Protein AF-A0A662QE12-F1 (afdb_monomer_lite)

Foldseek 3Di:
DDDDDDDDDDDPDDDLLFPDDPPDDDDSDQDWDQDPVRDIDGDRDPVSVVVVVVVVCVVCVVVCVVVVVDD

Sequence (71 aa):
MILRIKLVLKLKGLGLWGAGRESFEADTITYKIRLKDGREIPAIPGSYVKGLLRGWSYKLAPLLSRAEIIS

Radius of gyration: 16.72 Å; chains: 1; bounding box: 34×24×43 Å

Secondary structure (DSSP, 8-state):
-----------SS--------TT--S-----EEE-TTS-EEE---HHHHHHHHHHHHHHHHHHHHHTTS--

pLDDT: mean 79.28, std 17.88, range [39.38, 96.62]

Structure (mmCIF, N/CA/C/O backbone):
data_AF-A0A662QE12-F1
#
_entry.id   AF-A0A662QE12-F1
#
loop_
_atom_site.group_PDB
_atom_site.id
_atom_site.type_symbol
_atom_site.label_atom_id
_atom_site.label_alt_id
_atom_site.label_comp_id
_atom_site.label_asym_id
_atom_site.label_entity_id
_atom_site.label_seq_id
_atom_site.pdbx_PDB_ins_code
_atom_site.Cartn_x
_atom_site.Cartn_y
_atom_site.Cartn_z
_atom_site.occupancy
_atom_site.B_iso_or_equiv
_atom_site.auth_seq_id
_atom_site.auth_comp_id
_atom_site.auth_asym_id
_atom_site.auth_atom_id
_atom_site.pdbx_PDB_model_num
ATOM 1 N N . MET A 1 1 ? -19.029 5.494 -19.332 1.00 60.94 1 MET A N 1
ATOM 2 C CA . MET A 1 1 ? -19.333 4.317 -18.487 1.00 60.94 1 MET A CA 1
ATOM 3 C C . MET A 1 1 ? -18.188 4.135 -17.498 1.00 60.94 1 MET A C 1
ATOM 5 O O . MET A 1 1 ? -17.052 4.061 -17.942 1.00 60.94 1 MET A O 1
ATOM 9 N N . ILE A 1 2 ? -18.439 4.152 -16.185 1.00 70.31 2 ILE A N 1
ATOM 10 C CA . ILE A 1 2 ? -17.379 3.974 -15.174 1.00 70.31 2 ILE A CA 1
ATOM 11 C C . ILE A 1 2 ? -17.352 2.499 -14.775 1.00 70.31 2 ILE A C 1
ATOM 13 O O . ILE A 1 2 ? -18.289 2.019 -14.138 1.00 70.31 2 ILE A O 1
ATOM 17 N N . LEU A 1 3 ? -16.286 1.785 -15.137 1.00 87.56 3 LEU A N 1
ATOM 18 C CA . LEU A 1 3 ? -16.072 0.413 -14.687 1.00 87.56 3 LEU A CA 1
ATOM 19 C C . LEU A 1 3 ? -15.645 0.432 -13.211 1.00 87.56 3 LEU A C 1
ATOM 21 O O . LEU A 1 3 ? -14.611 1.004 -12.866 1.00 87.56 3 LEU A O 1
ATOM 25 N N . ARG A 1 4 ? -16.440 -0.177 -12.325 1.00 89.88 4 ARG A N 1
ATOM 26 C CA . ARG A 1 4 ? -16.081 -0.361 -10.910 1.00 89.88 4 ARG A CA 1
ATOM 27 C C . ARG A 1 4 ? -15.691 -1.810 -10.664 1.00 89.88 4 ARG A C 1
ATOM 29 O O . ARG A 1 4 ? -16.548 -2.686 -10.653 1.00 89.88 4 ARG A O 1
ATOM 36 N N . ILE A 1 5 ? -14.409 -2.037 -10.406 1.00 90.06 5 ILE A N 1
ATOM 37 C CA . ILE A 1 5 ? -13.876 -3.346 -10.022 1.00 90.06 5 ILE A CA 1
ATOM 38 C C . ILE A 1 5 ? -13.765 -3.392 -8.495 1.00 90.06 5 ILE A C 1
ATOM 40 O O . ILE A 1 5 ? -13.248 -2.459 -7.878 1.00 90.06 5 ILE A O 1
ATOM 44 N N . LYS A 1 6 ? -14.262 -4.470 -7.881 1.00 90.88 6 LYS A N 1
ATOM 45 C CA . LYS A 1 6 ? -14.095 -4.755 -6.449 1.00 90.88 6 LYS A CA 1
ATOM 46 C C . LYS A 1 6 ? -13.231 -6.000 -6.293 1.00 90.88 6 LYS A C 1
ATOM 48 O O . LYS A 1 6 ? -13.490 -7.007 -6.941 1.00 90.88 6 LYS A O 1
ATOM 53 N N . LEU A 1 7 ? -12.228 -5.923 -5.427 1.00 87.94 7 LEU A N 1
ATOM 54 C CA . LEU A 1 7 ? -11.287 -7.006 -5.147 1.00 87.94 7 LEU A CA 1
ATOM 55 C C . LEU A 1 7 ? -11.372 -7.367 -3.667 1.00 87.94 7 LEU A C 1
ATOM 57 O O . LEU A 1 7 ? -11.389 -6.481 -2.812 1.00 87.94 7 LEU A O 1
ATOM 61 N N . VAL A 1 8 ? -11.403 -8.665 -3.376 1.00 90.62 8 VAL A N 1
ATOM 62 C CA . VAL A 1 8 ? -11.289 -9.194 -2.015 1.00 90.62 8 VAL A CA 1
ATOM 63 C C . VAL A 1 8 ? -9.947 -9.898 -1.920 1.00 90.62 8 VAL A C 1
ATOM 65 O O . VAL A 1 8 ? -9.690 -10.856 -2.644 1.00 90.62 8 VAL A O 1
ATOM 68 N N . LEU A 1 9 ? -9.077 -9.396 -1.049 1.00 86.69 9 LEU A N 1
ATOM 69 C CA . LEU A 1 9 ? -7.731 -9.921 -0.856 1.00 86.69 9 LEU A CA 1
ATOM 70 C C . LEU A 1 9 ? -7.599 -10.443 0.570 1.00 86.69 9 LEU A C 1
ATOM 72 O O . LEU A 1 9 ? -8.008 -9.780 1.523 1.00 86.69 9 LEU A O 1
ATOM 76 N N . LYS A 1 10 ? -7.000 -11.626 0.718 1.00 87.44 10 LYS A N 1
ATOM 77 C CA . LYS A 1 10 ? -6.640 -12.174 2.026 1.00 87.44 10 LYS A CA 1
ATOM 78 C C . LYS A 1 10 ? -5.217 -11.749 2.371 1.00 87.44 10 LYS A C 1
ATOM 80 O O . LYS A 1 10 ? -4.287 -12.015 1.611 1.00 87.44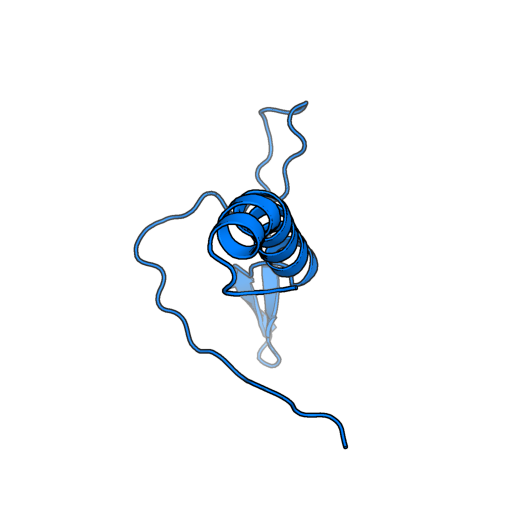 10 LYS A O 1
ATOM 85 N N . LEU A 1 11 ? -5.046 -11.126 3.533 1.00 81.06 11 LEU A N 1
ATOM 86 C CA . LEU A 1 11 ? -3.723 -10.833 4.075 1.00 81.06 11 LEU A CA 1
ATOM 87 C C . LEU A 1 11 ? -3.015 -12.151 4.417 1.00 81.06 11 LEU A C 1
ATOM 89 O O . LEU A 1 11 ? -3.556 -12.976 5.151 1.00 81.06 11 LEU A O 1
ATOM 93 N N . LYS A 1 12 ? -1.814 -12.355 3.865 1.00 81.31 12 LYS A N 1
ATOM 94 C CA . LYS A 1 12 ? -0.980 -13.537 4.148 1.00 81.31 12 LYS A CA 1
ATOM 95 C C . LYS A 1 12 ? -0.140 -13.399 5.424 1.00 81.31 12 LYS A C 1
ATOM 97 O O . LYS A 1 12 ? 0.378 -14.395 5.906 1.00 81.31 12 LYS A O 1
ATOM 102 N N . GLY A 1 13 ? -0.018 -12.191 5.969 1.00 74.06 13 GLY A N 1
ATOM 103 C CA . GLY A 1 13 ? 0.720 -11.906 7.195 1.00 74.06 13 GLY A CA 1
ATOM 104 C C . GLY A 1 13 ? 0.351 -10.540 7.765 1.00 74.06 13 GLY A C 1
ATOM 105 O O . GLY A 1 13 ? -0.409 -9.782 7.151 1.00 74.06 13 GLY A O 1
ATOM 106 N N . LEU A 1 14 ? 0.900 -10.233 8.939 1.00 66.12 14 LEU A N 1
ATOM 107 C CA . LEU A 1 14 ? 0.784 -8.924 9.577 1.00 66.12 14 LEU A CA 1
ATOM 108 C C . LEU A 1 14 ? 1.677 -7.934 8.817 1.00 66.12 14 LEU A C 1
ATOM 110 O O . LEU A 1 14 ? 2.844 -7.753 9.136 1.00 66.12 14 LEU A O 1
ATOM 114 N N . GLY A 1 15 ? 1.161 -7.370 7.726 1.00 60.41 15 GLY A N 1
ATOM 115 C CA . GLY A 1 15 ? 1.894 -6.350 6.981 1.00 60.41 15 GLY A CA 1
ATOM 116 C C . GLY A 1 15 ? 2.027 -5.058 7.792 1.00 60.41 15 GLY A C 1
ATOM 117 O O . GLY A 1 15 ? 1.104 -4.652 8.500 1.00 60.41 15 GLY A O 1
ATOM 118 N N . LEU A 1 16 ? 3.180 -4.404 7.676 1.00 56.62 16 LEU A N 1
ATOM 119 C CA . LEU A 1 16 ? 3.419 -3.061 8.199 1.00 56.62 16 LEU A CA 1
ATOM 120 C C . LEU A 1 16 ? 2.784 -2.052 7.231 1.00 56.62 16 LEU A C 1
ATOM 122 O O . LEU A 1 16 ? 3.433 -1.526 6.333 1.00 56.62 16 LEU A O 1
ATOM 126 N N . TRP A 1 17 ? 1.475 -1.837 7.361 1.00 62.59 17 TRP A N 1
ATOM 127 C CA . TRP A 1 17 ? 0.708 -0.919 6.500 1.00 62.59 17 TRP A CA 1
ATOM 128 C C . TRP A 1 17 ? 0.601 0.496 7.074 1.00 62.59 17 TRP A C 1
ATOM 130 O O . TRP A 1 17 ? -0.215 1.292 6.605 1.00 62.59 17 TRP A O 1
ATOM 140 N N . GLY A 1 18 ? 1.356 0.799 8.130 1.00 53.44 18 GLY A N 1
ATOM 141 C CA . GLY A 1 18 ? 1.279 2.112 8.743 1.00 53.44 18 GLY A CA 1
ATOM 142 C C . GLY A 1 18 ? 1.847 3.183 7.835 1.00 53.44 18 GLY A C 1
ATOM 143 O O . GLY A 1 18 ? 2.884 3.026 7.193 1.00 53.44 18 GLY A O 1
ATOM 144 N N . ALA A 1 19 ? 1.122 4.288 7.785 1.00 51.09 19 ALA A N 1
ATOM 145 C CA . ALA A 1 19 ? 1.519 5.482 7.074 1.00 51.09 19 ALA A CA 1
ATOM 146 C C . ALA A 1 19 ? 2.548 6.255 7.918 1.00 51.09 19 ALA A C 1
ATOM 148 O O . ALA A 1 19 ? 2.205 7.247 8.551 1.00 51.09 19 ALA A O 1
ATOM 149 N N . GLY A 1 20 ? 3.796 5.783 7.956 1.00 43.50 20 GLY A N 1
ATOM 150 C CA . GLY A 1 20 ? 4.930 6.501 8.546 1.00 43.50 20 GLY A CA 1
ATOM 151 C C . GLY A 1 20 ? 5.865 7.025 7.456 1.00 43.50 20 GLY A C 1
ATOM 152 O O . GLY A 1 20 ? 6.229 6.282 6.546 1.00 43.50 20 GLY A O 1
ATOM 153 N N . ARG A 1 21 ? 6.238 8.311 7.516 1.00 42.06 21 ARG A N 1
ATOM 154 C CA . ARG A 1 21 ? 7.389 8.840 6.762 1.00 42.06 21 ARG A CA 1
ATOM 155 C C . ARG A 1 21 ? 8.664 8.183 7.295 1.00 42.06 21 ARG A C 1
ATOM 157 O O . ARG A 1 21 ? 8.767 7.966 8.496 1.00 42.06 21 ARG A O 1
ATOM 164 N N . GLU A 1 22 ? 9.654 7.990 6.425 1.00 42.12 22 GLU A N 1
ATOM 165 C CA . GLU A 1 22 ? 11.005 7.471 6.729 1.00 42.12 22 GLU A CA 1
ATOM 166 C C . GLU A 1 22 ? 11.777 8.258 7.816 1.00 42.12 22 GLU A C 1
ATOM 168 O O . GLU A 1 22 ? 12.892 7.890 8.158 1.00 42.12 22 GLU A O 1
ATOM 173 N N . SER A 1 23 ? 11.209 9.331 8.376 1.00 43.94 23 SER A N 1
ATOM 174 C CA . SER A 1 23 ? 11.856 10.218 9.343 1.00 43.94 23 SER A CA 1
ATOM 175 C C . SER A 1 23 ? 11.342 10.132 10.788 1.00 43.94 23 SER A C 1
ATOM 177 O O . SER A 1 23 ? 11.832 10.896 11.614 1.00 43.94 23 SER A O 1
ATOM 179 N N . PHE A 1 24 ? 10.388 9.253 11.134 1.00 39.38 24 PHE A N 1
ATOM 180 C CA . PHE A 1 24 ? 9.900 9.129 12.521 1.00 39.38 24 PHE A CA 1
ATOM 181 C C . PHE A 1 24 ? 9.626 7.669 12.924 1.00 39.38 24 PHE A C 1
ATOM 183 O O . PHE A 1 24 ? 8.675 7.051 12.454 1.00 39.38 24 PHE A O 1
ATOM 190 N N . GLU A 1 25 ? 10.446 7.141 13.837 1.00 41.34 25 GLU A N 1
ATOM 191 C CA . GLU A 1 25 ? 10.430 5.745 14.312 1.00 41.34 25 GLU A CA 1
ATOM 192 C C . GLU A 1 25 ? 9.305 5.383 15.302 1.00 41.34 25 GLU A C 1
ATOM 194 O O . GLU A 1 25 ? 9.206 4.225 15.692 1.00 41.34 25 GLU A O 1
ATOM 199 N N . ALA A 1 26 ? 8.434 6.302 15.728 1.00 40.62 26 ALA A N 1
ATOM 200 C CA . ALA A 1 26 ? 7.697 6.075 16.979 1.00 40.62 26 ALA A CA 1
ATOM 201 C C . ALA A 1 26 ? 6.177 5.879 16.902 1.00 40.62 26 ALA A C 1
ATOM 203 O O . ALA A 1 26 ? 5.613 5.515 17.921 1.00 40.62 26 ALA A O 1
ATOM 204 N N . ASP A 1 27 ? 5.492 6.047 15.765 1.00 41.09 27 ASP A N 1
ATOM 205 C CA . ASP A 1 27 ? 4.031 5.851 15.752 1.00 41.09 27 ASP A CA 1
ATOM 206 C C . ASP A 1 27 ? 3.507 5.423 14.382 1.00 41.09 27 ASP A C 1
ATOM 208 O O . ASP A 1 27 ? 3.035 6.200 13.549 1.00 41.09 27 ASP A O 1
ATOM 212 N N . THR A 1 28 ? 3.566 4.115 14.153 1.00 51.94 28 THR A N 1
ATOM 213 C CA . THR A 1 28 ? 2.903 3.444 13.032 1.00 51.94 28 THR A CA 1
ATOM 214 C C . THR A 1 28 ? 1.398 3.399 13.329 1.00 51.94 28 THR A C 1
ATOM 216 O O . THR A 1 28 ? 0.842 2.338 13.619 1.00 51.94 28 THR A O 1
ATOM 219 N N . ILE A 1 29 ? 0.719 4.555 13.336 1.00 57.12 29 ILE A N 1
ATOM 220 C CA . ILE A 1 29 ? -0.717 4.619 13.638 1.00 57.12 29 ILE A CA 1
ATOM 221 C C . ILE A 1 29 ? -1.449 3.851 12.538 1.00 57.12 29 ILE A C 1
ATOM 223 O O . ILE A 1 29 ? -1.524 4.269 11.380 1.00 57.12 29 ILE A O 1
ATOM 227 N N . THR A 1 30 ? -1.971 2.683 12.899 1.00 66.19 30 THR A N 1
ATOM 228 C CA . THR A 1 30 ? -2.815 1.890 12.010 1.00 66.19 30 THR A CA 1
ATOM 229 C C . THR A 1 30 ? -4.073 2.701 11.725 1.00 66.19 30 THR A C 1
ATOM 231 O O . THR A 1 30 ? -4.850 2.977 12.639 1.00 66.19 30 THR A O 1
ATOM 234 N N . TYR A 1 31 ? -4.266 3.105 10.466 1.00 75.88 31 TYR A N 1
ATOM 235 C CA . TYR A 1 31 ? -5.463 3.827 10.048 1.00 75.88 31 TYR A CA 1
ATOM 236 C C . TYR A 1 31 ? -6.703 2.982 10.356 1.00 75.88 3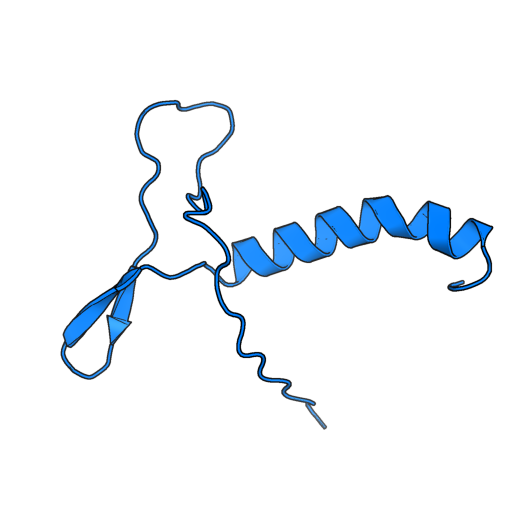1 TYR A C 1
ATOM 238 O O . TYR A 1 31 ? -6.732 1.784 10.072 1.00 75.88 31 TYR A O 1
ATOM 246 N N . LYS A 1 32 ? -7.724 3.597 10.954 1.00 83.75 32 LYS A N 1
ATOM 247 C CA . LYS A 1 32 ? -8.986 2.937 11.288 1.00 83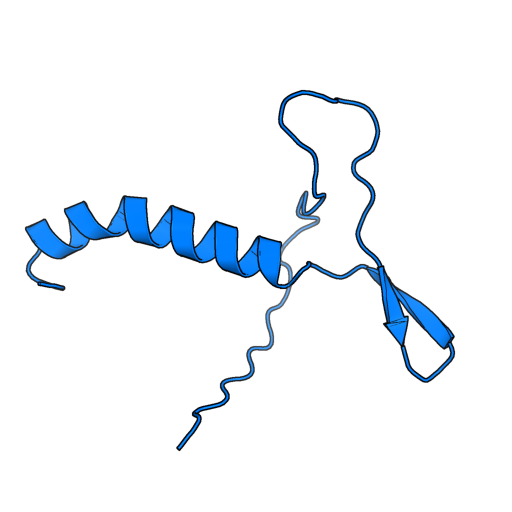.75 32 LYS A CA 1
ATOM 248 C C . LYS A 1 32 ? -10.131 3.586 10.532 1.00 83.75 32 LYS A C 1
ATOM 250 O O . LYS A 1 32 ? -10.141 4.799 10.329 1.00 83.75 32 LYS A O 1
ATOM 255 N N . ILE A 1 33 ? -11.115 2.778 10.156 1.00 85.75 33 ILE A N 1
ATOM 256 C CA . ILE A 1 33 ? -12.410 3.273 9.686 1.00 85.75 33 ILE A CA 1
ATOM 257 C C . ILE A 1 33 ? -13.486 2.911 10.695 1.00 85.75 33 ILE A C 1
ATOM 259 O O . ILE A 1 33 ? -13.454 1.836 11.297 1.00 85.75 33 ILE A O 1
ATOM 263 N N . ARG A 1 34 ? -14.470 3.798 10.827 1.00 91.12 34 ARG A N 1
ATOM 264 C CA . ARG A 1 34 ? -15.684 3.533 11.588 1.00 91.12 34 ARG A CA 1
ATOM 265 C C . ARG A 1 34 ? -16.744 2.943 10.669 1.00 91.12 34 ARG A C 1
ATOM 267 O O . ARG A 1 34 ? -17.103 3.536 9.650 1.00 91.12 34 ARG A O 1
ATOM 274 N N . LEU A 1 35 ? -17.226 1.762 11.022 1.00 91.81 35 LEU A N 1
ATOM 275 C CA . LEU A 1 35 ? -18.330 1.100 10.347 1.00 91.81 35 LEU A CA 1
ATOM 276 C C . LEU A 1 35 ? -19.666 1.731 10.761 1.00 91.81 35 LEU A C 1
ATOM 278 O O . LEU A 1 35 ? -19.769 2.426 11.773 1.00 91.81 35 LEU A O 1
ATOM 282 N N . LYS A 1 36 ? -20.718 1.468 9.977 1.00 91.81 36 LYS A N 1
ATOM 283 C CA . LYS A 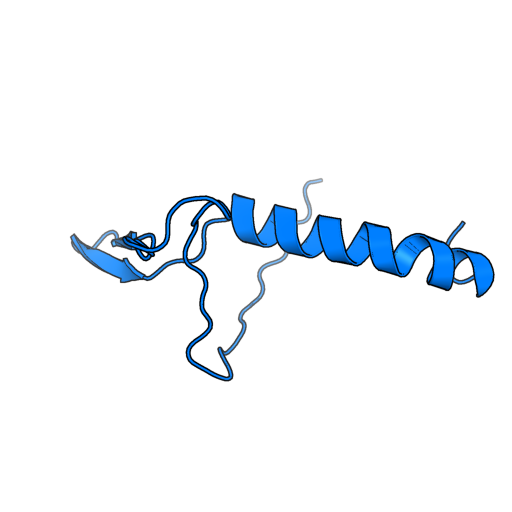1 36 ? -22.072 1.986 10.244 1.00 91.81 36 LYS A CA 1
ATOM 284 C C . LYS A 1 36 ? -22.645 1.523 11.588 1.00 91.81 36 LYS A C 1
ATOM 286 O O . LYS A 1 36 ? -23.475 2.217 12.155 1.00 91.81 36 LYS A O 1
ATOM 291 N N . ASP A 1 37 ? -22.192 0.378 12.089 1.00 94.06 37 ASP A N 1
ATOM 292 C CA . ASP A 1 37 ? -22.569 -0.177 13.393 1.00 94.06 37 ASP A CA 1
ATOM 293 C C . ASP A 1 37 ? -21.739 0.388 14.562 1.00 94.06 37 ASP A C 1
ATOM 295 O O . ASP A 1 37 ? -21.853 -0.075 15.693 1.00 94.06 37 ASP A O 1
ATOM 299 N N . GLY A 1 38 ? -20.893 1.388 14.299 1.00 92.12 38 GLY A N 1
ATOM 300 C CA . GLY A 1 38 ? -20.085 2.065 15.305 1.00 92.12 38 GLY A CA 1
ATOM 301 C C . GLY A 1 38 ? -18.753 1.390 15.626 1.00 92.12 38 GLY A C 1
ATOM 302 O O . GLY A 1 38 ? -17.951 2.007 16.323 1.00 92.12 38 GLY A O 1
ATOM 303 N N . ARG A 1 39 ? -18.475 0.188 15.103 1.00 91.88 39 ARG A N 1
ATOM 304 C CA . ARG A 1 39 ? -17.186 -0.488 15.316 1.00 91.88 39 ARG A CA 1
ATOM 305 C C . ARG A 1 39 ? -16.065 0.216 14.561 1.00 91.88 39 ARG A C 1
ATOM 307 O O . ARG A 1 39 ? -16.246 0.643 13.421 1.00 91.88 39 ARG A O 1
ATOM 314 N N . GLU A 1 40 ? -14.888 0.271 15.168 1.00 89.75 40 GLU A N 1
ATOM 315 C CA . GLU A 1 40 ? -13.665 0.702 14.496 1.00 89.75 40 GLU A CA 1
ATOM 316 C C . GLU A 1 40 ? -12.840 -0.507 14.079 1.00 89.75 40 GLU A C 1
ATOM 318 O O . GLU A 1 40 ? -12.557 -1.386 14.895 1.00 89.75 40 GLU A O 1
ATOM 323 N N . ILE A 1 41 ? -12.433 -0.541 12.813 1.00 86.31 41 ILE A N 1
ATOM 324 C CA . ILE A 1 41 ? -11.566 -1.596 12.291 1.00 86.31 41 ILE A CA 1
ATOM 325 C C . ILE A 1 41 ? -10.320 -0.997 11.637 1.00 86.31 41 ILE A C 1
ATOM 327 O O . ILE A 1 41 ? -10.416 0.061 11.006 1.00 86.31 41 ILE A O 1
ATOM 331 N N . PRO A 1 42 ? -9.160 -1.668 11.740 1.00 82.69 42 PRO A N 1
ATOM 332 C CA . PRO A 1 42 ? -8.001 -1.365 10.915 1.00 82.69 42 PRO A CA 1
ATOM 333 C C . PRO A 1 42 ? -8.358 -1.358 9.429 1.00 82.69 42 PRO A C 1
ATOM 335 O O . PRO A 1 42 ? -9.074 -2.234 8.941 1.00 82.69 42 PRO A O 1
ATOM 338 N N . ALA A 1 43 ? -7.827 -0.386 8.703 1.00 81.81 43 ALA A N 1
ATOM 339 C CA . ALA A 1 43 ? -8.022 -0.245 7.275 1.00 81.81 43 ALA A CA 1
ATOM 340 C C . ALA A 1 43 ? -6.746 0.256 6.607 1.00 81.81 43 ALA A C 1
ATOM 342 O O . ALA A 1 43 ? -5.953 0.992 7.188 1.00 81.81 43 ALA A O 1
ATOM 343 N N . ILE A 1 44 ? -6.576 -0.112 5.342 1.00 81.56 44 ILE A N 1
ATOM 344 C CA . ILE A 1 44 ? -5.495 0.400 4.506 1.00 81.56 44 ILE A CA 1
ATOM 345 C C . ILE A 1 44 ? -6.055 1.592 3.716 1.00 81.56 44 ILE A C 1
ATOM 347 O O . ILE A 1 44 ? -7.028 1.411 2.976 1.00 81.56 44 ILE A O 1
ATOM 351 N N . PRO A 1 45 ? -5.481 2.804 3.838 1.00 82.12 45 PRO A N 1
ATOM 352 C CA . PRO A 1 45 ? -5.941 3.958 3.075 1.00 82.12 45 PRO A CA 1
ATOM 353 C C . PRO A 1 45 ? -5.868 3.713 1.564 1.00 82.12 45 PRO A C 1
ATOM 355 O O . PRO A 1 45 ? -4.877 3.192 1.048 1.00 82.12 45 PRO A O 1
ATOM 358 N N . GLY A 1 46 ? -6.875 4.172 0.816 1.00 84.31 46 GLY A N 1
ATOM 359 C CA . GLY A 1 46 ? -6.865 4.059 -0.649 1.00 84.31 46 GLY A CA 1
ATOM 360 C C . GLY A 1 46 ? -5.677 4.782 -1.303 1.00 84.31 46 GLY A C 1
ATOM 361 O O . GLY A 1 46 ? -5.150 4.323 -2.316 1.00 84.31 46 GLY A O 1
ATOM 362 N N . SER A 1 47 ? -5.205 5.878 -0.698 1.00 84.00 47 SER A N 1
ATOM 363 C CA . SER A 1 47 ? -4.000 6.601 -1.123 1.00 84.00 47 SER A CA 1
ATOM 364 C C . SER A 1 47 ? -2.733 5.750 -1.016 1.00 84.00 47 SER A C 1
ATOM 366 O O . SER A 1 47 ? -1.906 5.798 -1.925 1.00 84.00 47 SER A O 1
ATOM 368 N N . TYR A 1 48 ? -2.612 4.935 0.037 1.00 83.12 48 TYR A N 1
ATOM 369 C CA . TYR A 1 48 ? -1.500 4.002 0.217 1.00 83.12 48 TYR A CA 1
ATOM 370 C C . TYR A 1 48 ? -1.491 2.955 -0.900 1.00 83.12 48 TYR A C 1
ATOM 372 O O . TYR A 1 48 ? -0.491 2.810 -1.600 1.00 83.12 48 TYR A O 1
ATOM 380 N N . VAL A 1 49 ? -2.629 2.289 -1.138 1.00 85.38 49 VAL A N 1
ATOM 381 C CA . VAL A 1 49 ? -2.748 1.269 -2.198 1.00 85.38 49 VAL A CA 1
ATOM 382 C C . VAL A 1 49 ? -2.433 1.872 -3.569 1.00 85.38 49 VAL A C 1
ATOM 384 O O . VAL A 1 49 ? -1.683 1.289 -4.350 1.00 85.38 49 VAL A O 1
ATOM 387 N N . LYS A 1 50 ? -2.938 3.081 -3.846 1.00 88.81 50 LYS A N 1
ATOM 388 C CA . LYS A 1 50 ? -2.641 3.818 -5.081 1.00 88.81 50 LYS A CA 1
ATOM 389 C C . LYS A 1 50 ? -1.145 4.116 -5.227 1.00 88.81 50 LYS A C 1
ATOM 391 O O . LYS A 1 50 ? -0.601 3.947 -6.317 1.00 88.81 50 LYS A O 1
ATOM 396 N N . GLY A 1 51 ? -0.493 4.565 -4.155 1.00 88.81 51 GLY A N 1
ATOM 397 C CA . GLY A 1 51 ? 0.945 4.834 -4.133 1.00 88.81 51 GLY A CA 1
ATOM 398 C C . GLY A 1 51 ? 1.771 3.575 -4.389 1.00 88.81 51 GLY A C 1
ATOM 399 O O . GLY A 1 51 ? 2.652 3.594 -5.245 1.00 88.81 51 GLY A O 1
ATOM 400 N N . LEU A 1 52 ? 1.423 2.469 -3.725 1.00 87.56 52 LEU A N 1
ATOM 401 C CA . LEU A 1 52 ? 2.075 1.171 -3.892 1.00 87.56 52 LEU A CA 1
ATOM 402 C C . LEU A 1 52 ? 1.979 0.676 -5.342 1.00 87.56 52 LEU A C 1
ATOM 404 O O . LEU A 1 52 ? 3.000 0.369 -5.956 1.00 87.56 52 LEU A O 1
ATOM 408 N N . LEU A 1 53 ? 0.768 0.650 -5.908 1.00 91.38 53 LEU A N 1
ATOM 409 C CA . LEU A 1 53 ? 0.537 0.225 -7.293 1.00 91.38 53 LEU A CA 1
ATOM 410 C C . LEU A 1 53 ? 1.305 1.093 -8.289 1.00 91.38 53 LEU A C 1
ATOM 412 O O . LEU A 1 53 ? 1.929 0.571 -9.212 1.00 91.38 53 LEU A O 1
ATOM 416 N N . ARG A 1 54 ? 1.304 2.414 -8.087 1.00 94.38 54 ARG A N 1
ATOM 417 C CA . ARG A 1 54 ? 2.056 3.344 -8.933 1.00 94.38 54 ARG A CA 1
ATOM 418 C C . ARG A 1 54 ? 3.560 3.087 -8.853 1.00 94.38 54 ARG A C 1
ATOM 420 O O . ARG A 1 54 ? 4.209 3.012 -9.890 1.00 94.38 54 ARG A O 1
ATOM 427 N N . GLY A 1 55 ? 4.099 2.929 -7.645 1.00 94.69 55 GLY A N 1
ATOM 428 C CA . GLY A 1 55 ? 5.522 2.667 -7.436 1.00 94.69 55 GLY A CA 1
ATOM 429 C C . GLY A 1 55 ? 5.981 1.386 -8.134 1.00 94.69 55 GLY A C 1
ATOM 430 O O . GLY A 1 55 ? 6.992 1.397 -8.833 1.00 94.69 55 GLY A O 1
ATOM 431 N N . TRP A 1 56 ? 5.208 0.303 -8.016 1.00 94.56 56 TRP A N 1
ATOM 432 C CA . TRP A 1 56 ? 5.477 -0.935 -8.753 1.00 94.56 56 TRP A CA 1
ATOM 433 C C . TRP A 1 56 ? 5.350 -0.760 -10.263 1.00 94.56 56 TRP A C 1
ATOM 435 O O . TRP A 1 56 ? 6.214 -1.230 -10.996 1.00 94.56 56 TRP A O 1
ATOM 445 N N . SER A 1 57 ? 4.326 -0.040 -10.726 1.00 94.50 57 SER A N 1
ATOM 446 C CA . SER A 1 57 ? 4.127 0.219 -12.156 1.00 94.50 57 SER A CA 1
ATOM 447 C C . SER A 1 57 ? 5.335 0.929 -12.765 1.00 94.50 57 SER A C 1
ATOM 449 O O . SER A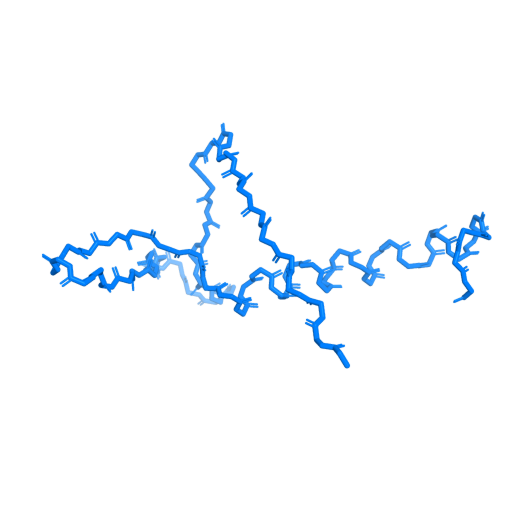 1 57 ? 5.810 0.511 -13.810 1.00 94.50 57 SER A O 1
ATOM 451 N N . TYR A 1 58 ? 5.894 1.939 -12.092 1.00 95.44 58 TYR A N 1
ATOM 452 C CA . TYR A 1 58 ? 7.083 2.645 -12.584 1.00 95.44 58 TYR A CA 1
ATOM 453 C C . TYR A 1 58 ? 8.341 1.775 -12.608 1.00 95.44 58 TYR A C 1
ATOM 455 O O . TYR A 1 58 ? 9.153 1.914 -13.515 1.00 95.44 58 TYR A O 1
ATOM 463 N N . LYS A 1 59 ? 8.498 0.859 -11.647 1.00 95.62 59 LYS A N 1
ATOM 464 C CA . LYS A 1 59 ? 9.625 -0.088 -11.636 1.00 95.62 59 LYS A CA 1
ATOM 465 C C . LYS A 1 59 ? 9.507 -1.138 -12.742 1.00 95.62 59 LYS A C 1
ATOM 467 O O . LYS A 1 59 ? 10.514 -1.527 -13.322 1.00 95.62 59 LYS A O 1
ATOM 472 N N . LEU A 1 60 ? 8.289 -1.601 -13.021 1.00 96.06 60 LEU A N 1
ATOM 473 C CA . LEU A 1 60 ? 8.025 -2.645 -14.012 1.00 96.06 60 LEU A CA 1
ATOM 474 C C . LEU A 1 60 ? 7.939 -2.102 -15.440 1.00 96.06 60 LEU A C 1
ATOM 476 O O . LEU A 1 60 ? 8.347 -2.799 -16.362 1.00 96.06 60 LEU A O 1
ATOM 480 N N . ALA A 1 61 ? 7.452 -0.875 -15.631 1.00 95.88 61 ALA A N 1
ATOM 481 C CA . ALA A 1 61 ? 7.270 -0.258 -16.943 1.00 95.88 61 ALA A CA 1
ATOM 482 C C . ALA A 1 61 ? 8.488 -0.391 -17.882 1.00 95.88 61 ALA A C 1
ATOM 484 O O . ALA A 1 61 ? 8.298 -0.890 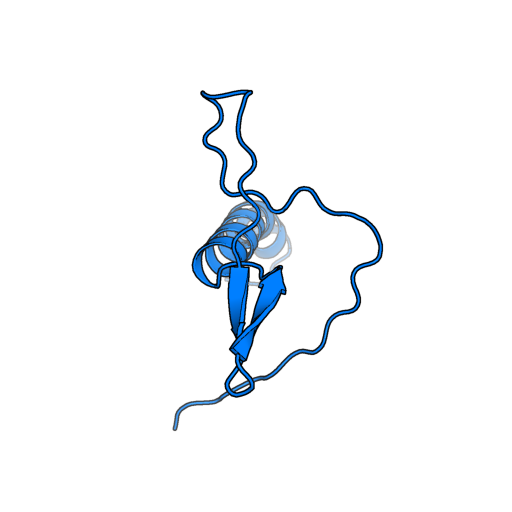-18.990 1.00 95.88 61 ALA A O 1
ATOM 485 N N . PRO A 1 62 ? 9.733 -0.053 -17.482 1.00 95.31 62 PRO A N 1
ATOM 486 C CA . PRO A 1 62 ? 10.882 -0.198 -18.379 1.00 95.31 62 PRO A CA 1
ATOM 487 C C . PRO A 1 62 ? 11.182 -1.662 -18.738 1.00 95.31 62 PRO A C 1
ATOM 489 O O . PRO A 1 62 ? 11.615 -1.941 -19.853 1.00 95.31 62 PRO A O 1
ATOM 492 N N . LEU A 1 63 ? 10.932 -2.608 -17.825 1.00 96.12 63 LEU A N 1
ATOM 493 C CA . LEU A 1 63 ? 11.126 -4.039 -18.084 1.00 96.12 63 LEU A CA 1
ATOM 494 C C . LEU A 1 63 ? 10.083 -4.572 -19.070 1.00 96.12 63 LEU A C 1
ATOM 496 O O . LEU A 1 63 ? 10.423 -5.329 -19.974 1.00 96.12 63 LEU A O 1
ATOM 500 N N . LEU A 1 64 ? 8.826 -4.157 -18.904 1.00 96.00 64 LEU A N 1
ATOM 501 C CA . LEU A 1 64 ? 7.724 -4.556 -19.777 1.00 96.00 64 LEU A CA 1
ATOM 502 C C . LEU A 1 64 ? 7.836 -3.923 -21.168 1.00 96.00 64 LEU A C 1
ATOM 504 O O . LEU A 1 64 ? 7.544 -4.596 -22.150 1.00 96.00 64 LEU A O 1
ATOM 508 N N . SER A 1 65 ? 8.292 -2.670 -21.252 1.00 96.06 65 SER A N 1
ATOM 509 C CA . SER A 1 65 ? 8.549 -1.984 -22.523 1.00 96.06 65 SER A CA 1
ATOM 510 C C . SER A 1 65 ? 9.701 -2.648 -23.284 1.00 96.06 65 SER A C 1
ATOM 512 O O . SER A 1 65 ? 9.561 -2.969 -24.459 1.00 96.06 65 SER A O 1
ATOM 514 N N . ARG A 1 66 ? 10.800 -3.000 -22.596 1.00 95.44 66 ARG A N 1
ATOM 515 C CA . ARG A 1 66 ? 11.903 -3.772 -23.199 1.00 95.44 66 ARG A CA 1
ATOM 516 C C . ARG A 1 66 ? 11.468 -5.155 -23.699 1.00 95.44 66 ARG A C 1
ATOM 518 O O . ARG A 1 66 ? 12.070 -5.675 -24.630 1.00 95.44 66 ARG A O 1
ATOM 525 N N . ALA A 1 67 ? 10.472 -5.755 -23.056 1.00 96.62 67 ALA A N 1
ATOM 526 C CA . ALA A 1 67 ? 9.895 -7.033 -23.457 1.00 96.62 67 ALA A CA 1
ATOM 527 C C . ALA A 1 67 ? 8.765 -6.895 -24.498 1.00 96.62 67 ALA A C 1
ATOM 529 O O . ALA A 1 67 ? 8.117 -7.894 -24.793 1.00 96.62 67 ALA A O 1
ATOM 530 N N . GLU A 1 68 ? 8.498 -5.684 -25.006 1.00 94.81 68 GLU A N 1
ATOM 531 C CA . GLU A 1 68 ? 7.433 -5.378 -25.977 1.00 94.81 68 GLU A CA 1
ATOM 532 C C . GLU A 1 68 ? 6.016 -5.782 -25.513 1.00 94.81 68 GLU A C 1
ATOM 534 O O . GLU A 1 68 ? 5.103 -5.967 -26.313 1.00 94.81 68 GLU A O 1
ATOM 539 N N . ILE A 1 69 ? 5.802 -5.899 -24.196 1.00 94.81 69 ILE A N 1
ATOM 540 C CA . ILE A 1 69 ? 4.489 -6.219 -23.605 1.00 94.81 69 ILE A CA 1
ATOM 541 C C . ILE A 1 69 ? 3.604 -4.968 -23.549 1.00 94.81 69 ILE A C 1
ATOM 543 O O . ILE A 1 69 ? 2.378 -5.051 -23.631 1.00 94.81 69 ILE A O 1
ATOM 547 N N . ILE A 1 70 ? 4.230 -3.806 -23.373 1.00 89.81 70 ILE A N 1
ATOM 548 C CA . ILE A 1 70 ? 3.585 -2.493 -23.352 1.00 89.81 70 ILE A CA 1
ATOM 549 C C . ILE A 1 70 ? 4.383 -1.533 -24.240 1.00 89.81 70 ILE A C 1
ATOM 551 O O . ILE A 1 70 ? 5.588 -1.720 -24.403 1.00 89.81 70 ILE A O 1
ATOM 555 N N . SER A 1 71 ? 3.715 -0.511 -24.781 1.00 78.50 71 SER A N 1
ATOM 556 C CA . SER A 1 71 ? 4.347 0.566 -25.557 1.00 78.50 71 SER A CA 1
ATOM 557 C C . SER A 1 71 ? 4.982 1.618 -24.658 1.00 78.50 71 SER A C 1
ATOM 559 O O . SER A 1 71 ? 4.234 2.126 -23.786 1.00 78.50 71 SER A O 1
#